Protein AF-A0A1H8WFC0-F1 (afdb_monomer_lite)

Sequence (178 aa):
MGRRKAEHTIAARRRRTPYVAKLPREDPFKPEDAREVEAACRRVAAASEFMVLAGWREDSGYRVYHFTTWAKARAMQHWIDRSGIAHRPMPKLGLTAEEVAESKREALAWSLRTGAARPILDAYRQARHAGDAELTAFNAACEVAKAMGRPTGEVQVTVRTLLEWARAKRPSSPATGP

Radius of gyration: 26.77 Å; chains: 1; bounding box: 70×43×67 Å

Foldseek 3Di:
DDPDDPPCDPVVVCVQFVAKAKQQAPFDDDPVLVVVLVVLLCVLQPPHDKDWDQDDDVRHRIIIITHNDNSSNVSSNVCNVPVCSSVDDHPPDDDDPVRLVVLLVVLVVVCVVLVLLVVLVVQLVVCVVVVHDNVVSLVSSLVSCVVSPDPPVSSSSNSVSSVVVVVVPDPPDPPPDD

pLDDT: mean 88.41, std 14.57, range [35.91, 98.19]

Structure (mmCIF, N/CA/C/O backbone):
data_AF-A0A1H8WFC0-F1
#
_entry.id   AF-A0A1H8WFC0-F1
#
loop_
_atom_site.group_PDB
_atom_site.id
_atom_site.type_symbol
_atom_site.label_atom_id
_atom_site.label_alt_id
_atom_site.label_comp_id
_atom_site.label_asym_id
_atom_site.label_entity_id
_atom_site.label_seq_id
_atom_site.pdbx_PDB_ins_code
_atom_site.Cartn_x
_atom_site.Cartn_y
_atom_site.Cartn_z
_atom_site.occupancy
_atom_site.B_iso_or_equiv
_atom_site.auth_seq_id
_atom_site.auth_comp_id
_atom_site.auth_asym_id
_atom_site.auth_atom_id
_atom_site.pdbx_PDB_model_num
ATOM 1 N N . MET A 1 1 ? 43.153 -5.676 5.415 1.00 35.91 1 MET A N 1
ATOM 2 C CA . MET A 1 1 ? 42.746 -5.232 4.061 1.00 35.91 1 MET A CA 1
ATOM 3 C C . MET A 1 1 ? 41.462 -5.949 3.658 1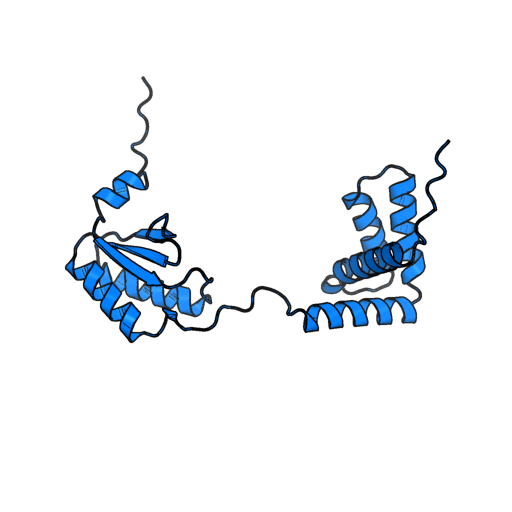.00 35.91 1 MET A C 1
ATOM 5 O O . MET A 1 1 ? 41.509 -7.095 3.232 1.00 35.91 1 MET A O 1
ATOM 9 N N . GLY A 1 2 ? 40.306 -5.318 3.874 1.00 40.38 2 GLY A N 1
ATOM 10 C CA . GLY A 1 2 ? 39.007 -5.917 3.560 1.00 40.38 2 GLY A CA 1
ATOM 11 C C . GLY A 1 2 ? 38.694 -5.810 2.070 1.00 40.38 2 GLY A C 1
ATOM 12 O O . GLY A 1 2 ? 38.418 -4.717 1.575 1.00 40.38 2 GLY A O 1
ATOM 13 N N . ARG A 1 3 ? 38.719 -6.941 1.358 1.00 47.28 3 ARG A N 1
ATOM 14 C CA . ARG A 1 3 ? 38.119 -7.087 0.024 1.00 47.28 3 ARG A CA 1
ATOM 15 C C . ARG A 1 3 ? 36.618 -6.804 0.159 1.00 47.28 3 ARG A C 1
ATOM 17 O O . ARG A 1 3 ? 35.848 -7.681 0.538 1.00 47.28 3 ARG A O 1
ATOM 24 N N . ARG A 1 4 ? 36.191 -5.569 -0.114 1.00 51.28 4 ARG A N 1
ATOM 25 C CA . ARG A 1 4 ? 34.767 -5.272 -0.302 1.00 51.28 4 ARG A CA 1
ATOM 26 C C . ARG A 1 4 ? 34.326 -5.987 -1.577 1.00 51.28 4 ARG A C 1
ATOM 28 O O . ARG A 1 4 ? 34.872 -5.717 -2.645 1.00 51.28 4 ARG A O 1
ATOM 35 N N . LYS A 1 5 ? 33.375 -6.922 -1.449 1.00 45.91 5 LYS A N 1
ATOM 36 C CA . LYS A 1 5 ? 32.564 -7.426 -2.567 1.00 45.91 5 LYS A CA 1
ATOM 37 C C . LYS A 1 5 ? 32.191 -6.215 -3.420 1.00 45.91 5 LYS A C 1
ATOM 39 O O . LYS A 1 5 ? 31.654 -5.250 -2.885 1.00 45.91 5 LYS A O 1
ATOM 44 N N . ALA A 1 6 ? 32.504 -6.245 -4.711 1.00 44.78 6 ALA A N 1
ATOM 45 C CA . ALA A 1 6 ? 31.979 -5.282 -5.664 1.00 44.78 6 ALA A CA 1
ATOM 46 C C . ALA A 1 6 ? 30.457 -5.477 -5.724 1.00 44.78 6 ALA A C 1
ATOM 48 O O . ALA A 1 6 ? 29.937 -6.231 -6.540 1.00 44.78 6 ALA A O 1
ATOM 49 N N . GLU A 1 7 ? 29.740 -4.874 -4.779 1.00 48.25 7 GLU A N 1
ATOM 50 C CA . GLU A 1 7 ? 28.293 -4.802 -4.810 1.00 48.25 7 GLU A CA 1
ATOM 51 C C . GLU A 1 7 ? 27.905 -4.114 -6.114 1.00 48.25 7 GLU A C 1
ATOM 53 O O . GLU A 1 7 ? 28.437 -3.059 -6.470 1.00 48.25 7 GLU A O 1
ATOM 58 N N . HIS A 1 8 ? 26.997 -4.746 -6.852 1.00 59.59 8 HIS A N 1
ATOM 59 C CA . HIS A 1 8 ? 26.356 -4.200 -8.039 1.00 59.59 8 HIS A CA 1
ATOM 60 C C . HIS A 1 8 ? 25.559 -2.940 -7.663 1.00 59.59 8 HIS A C 1
ATOM 62 O O . HIS A 1 8 ? 24.333 -2.965 -7.578 1.00 59.59 8 HIS A O 1
ATOM 68 N N . THR A 1 9 ? 26.249 -1.825 -7.419 1.00 83.62 9 THR A N 1
ATOM 69 C CA . THR A 1 9 ? 25.612 -0.562 -7.050 1.00 83.62 9 THR A CA 1
ATOM 70 C C . THR A 1 9 ? 24.691 -0.100 -8.175 1.00 83.62 9 THR A C 1
ATOM 72 O O . THR A 1 9 ? 24.954 -0.333 -9.361 1.00 83.62 9 THR A O 1
ATOM 75 N N . ILE A 1 10 ? 23.614 0.603 -7.818 1.00 84.19 10 ILE A N 1
ATOM 76 C CA . ILE A 1 10 ? 22.679 1.191 -8.791 1.00 84.19 10 ILE A CA 1
ATOM 77 C C . ILE A 1 10 ? 23.439 2.057 -9.808 1.00 84.19 10 ILE A C 1
ATOM 79 O O . ILE A 1 10 ? 23.154 2.000 -11.000 1.00 84.19 10 ILE A O 1
ATOM 83 N N . ALA A 1 11 ? 24.474 2.782 -9.372 1.00 85.94 11 ALA A N 1
ATOM 84 C CA . ALA A 1 11 ? 25.336 3.570 -10.251 1.00 85.94 11 ALA A CA 1
ATOM 85 C C . ALA A 1 11 ? 26.119 2.714 -11.268 1.00 85.94 11 ALA A C 1
ATOM 87 O O . ALA A 1 11 ? 26.241 3.093 -12.432 1.00 85.94 11 ALA A O 1
ATOM 88 N N . ALA A 1 12 ? 26.643 1.552 -10.863 1.00 88.19 12 ALA A N 1
ATOM 89 C CA . ALA A 1 12 ? 27.302 0.624 -11.784 1.00 88.19 12 ALA A CA 1
ATOM 90 C C . ALA A 1 12 ? 26.311 0.025 -12.794 1.00 88.19 12 ALA A C 1
ATOM 92 O O . ALA A 1 12 ? 26.637 -0.084 -13.973 1.00 88.19 12 ALA A O 1
ATOM 93 N N . ARG A 1 13 ? 25.088 -0.300 -12.356 1.00 89.31 13 ARG A N 1
ATOM 94 C CA . ARG A 1 13 ? 24.016 -0.769 -13.250 1.00 89.31 13 ARG A CA 1
ATOM 95 C C . ARG A 1 13 ? 23.603 0.308 -14.250 1.00 89.31 13 ARG A C 1
ATOM 97 O O . ARG A 1 13 ? 23.610 0.034 -15.441 1.00 89.31 13 ARG A O 1
ATOM 104 N N . ARG A 1 14 ? 23.367 1.549 -13.804 1.00 89.38 14 ARG A N 1
ATOM 105 C CA . ARG A 1 14 ? 23.046 2.690 -14.687 1.00 89.38 14 ARG A CA 1
ATOM 106 C C . ARG A 1 14 ? 24.083 2.892 -15.792 1.00 89.38 14 ARG A C 1
ATOM 108 O O . ARG A 1 14 ? 23.704 3.185 -16.917 1.00 89.38 14 ARG A O 1
ATOM 115 N N . ARG A 1 15 ? 25.372 2.694 -15.493 1.00 91.38 15 ARG A N 1
ATOM 116 C CA . ARG A 1 15 ? 26.446 2.777 -16.498 1.00 91.38 15 ARG A CA 1
ATOM 117 C C . ARG A 1 15 ? 26.371 1.679 -17.563 1.00 91.38 15 ARG A C 1
ATOM 119 O O . ARG A 1 15 ? 26.724 1.943 -18.704 1.00 91.38 15 ARG A O 1
ATOM 126 N N . ARG A 1 16 ? 25.907 0.475 -17.215 1.00 92.50 16 ARG A N 1
ATOM 127 C CA . ARG A 1 16 ? 25.719 -0.633 -18.171 1.00 92.50 16 ARG A CA 1
ATOM 128 C C . ARG A 1 16 ? 24.373 -0.590 -18.897 1.00 92.50 16 ARG A C 1
ATOM 130 O O . ARG A 1 16 ? 24.247 -1.137 -19.987 1.00 92.50 16 ARG A O 1
ATOM 137 N N . THR A 1 17 ? 23.386 0.096 -18.323 1.00 95.12 17 THR A N 1
ATOM 138 C CA . THR A 1 17 ? 22.056 0.309 -18.908 1.00 95.12 17 THR A CA 1
ATOM 139 C C . THR A 1 17 ? 21.733 1.806 -19.035 1.00 95.12 17 THR A C 1
ATOM 141 O O . THR A 1 17 ? 20.855 2.310 -18.321 1.00 95.12 17 THR A O 1
ATOM 144 N N . PRO A 1 18 ? 22.459 2.559 -19.883 1.00 94.62 18 PRO A N 1
ATOM 145 C CA . PRO A 1 18 ? 22.337 4.016 -19.924 1.00 94.62 18 PRO A CA 1
ATOM 146 C C . PRO A 1 18 ? 21.077 4.501 -20.654 1.00 94.62 18 PRO A C 1
ATOM 148 O O . PRO A 1 18 ? 20.668 5.642 -20.462 1.00 94.62 18 PRO A O 1
ATOM 151 N N . TYR A 1 19 ? 20.446 3.661 -21.477 1.00 96.81 19 TYR A N 1
ATOM 152 C CA . TYR A 1 19 ? 19.311 4.067 -22.305 1.00 96.81 19 TYR A CA 1
ATOM 153 C C . TYR A 1 19 ? 17.995 3.861 -21.572 1.00 96.81 19 TYR A C 1
ATOM 155 O O . TYR A 1 19 ? 17.799 2.822 -20.947 1.00 96.81 19 TYR A O 1
ATOM 163 N N . VAL A 1 20 ? 17.085 4.829 -21.672 1.00 96.12 20 VAL A N 1
ATOM 164 C CA . VAL A 1 20 ? 15.863 4.856 -20.863 1.00 96.12 20 VAL A CA 1
ATOM 165 C C . VAL A 1 20 ? 14.597 4.913 -21.706 1.00 96.12 20 VAL A C 1
ATOM 167 O O . VAL A 1 20 ? 14.551 5.601 -22.723 1.00 96.12 20 VAL A O 1
ATOM 170 N N . ALA A 1 21 ? 13.566 4.212 -21.246 1.00 97.00 21 ALA A N 1
ATOM 171 C CA . ALA A 1 21 ? 12.175 4.442 -21.614 1.00 97.00 21 ALA A CA 1
ATOM 172 C C . ALA A 1 21 ? 11.435 5.000 -20.395 1.00 97.00 21 ALA A C 1
ATOM 174 O O . ALA A 1 21 ? 11.675 4.553 -19.267 1.00 97.00 21 ALA A O 1
ATOM 175 N N . LYS A 1 22 ? 10.555 5.975 -20.613 1.00 96.31 22 LYS A N 1
ATOM 176 C CA . LYS A 1 22 ? 9.865 6.699 -19.545 1.00 96.31 22 LYS A CA 1
ATOM 177 C C . LYS A 1 22 ? 8.366 6.450 -19.631 1.00 96.31 22 LYS A C 1
ATOM 179 O O . LYS A 1 22 ? 7.759 6.568 -20.693 1.00 96.31 22 LYS A O 1
ATOM 184 N N . LEU A 1 23 ? 7.779 6.122 -18.489 1.00 95.38 23 LEU A N 1
ATOM 185 C CA . LEU A 1 23 ? 6.347 5.910 -18.331 1.00 95.38 23 LEU A CA 1
ATOM 186 C C . LEU A 1 23 ? 5.789 6.998 -17.408 1.00 95.38 23 LEU A C 1
ATOM 188 O O . LEU A 1 23 ? 6.144 6.959 -16.228 1.00 95.38 23 LEU A O 1
ATOM 192 N N . PRO A 1 24 ? 4.983 7.957 -17.912 1.00 92.50 24 PRO A N 1
ATOM 193 C CA . PRO A 1 24 ? 4.408 9.038 -17.106 1.00 92.50 24 PRO A CA 1
ATOM 194 C C . PRO A 1 24 ? 3.348 8.473 -16.159 1.00 92.50 24 PRO A C 1
ATOM 196 O O . PRO A 1 24 ? 2.170 8.387 -16.502 1.00 92.50 24 PRO A O 1
ATOM 199 N N . ARG A 1 25 ? 3.798 7.991 -15.001 1.00 86.56 25 ARG A N 1
ATOM 200 C CA . ARG A 1 25 ? 2.970 7.384 -13.964 1.00 86.56 25 ARG A CA 1
ATOM 201 C C . ARG A 1 25 ? 3.762 7.232 -12.668 1.00 86.56 25 ARG A C 1
ATOM 203 O O . ARG A 1 25 ? 4.723 6.460 -12.616 1.00 86.56 25 ARG A O 1
ATOM 210 N N . GLU A 1 26 ? 3.293 7.885 -11.611 1.00 77.69 26 GLU A N 1
ATOM 211 C CA . GLU A 1 26 ? 3.742 7.621 -10.234 1.00 77.69 26 GLU A CA 1
ATOM 212 C C . GLU A 1 26 ? 2.861 6.581 -9.542 1.00 77.69 26 GLU A C 1
ATOM 214 O O . GLU A 1 26 ? 3.351 5.788 -8.734 1.00 77.69 26 GLU A O 1
ATOM 219 N N . ASP A 1 27 ? 1.580 6.540 -9.919 1.00 80.94 27 ASP A N 1
ATOM 220 C CA . ASP A 1 27 ? 0.583 5.678 -9.303 1.00 80.94 27 ASP A CA 1
ATOM 221 C C . ASP A 1 27 ? 0.974 4.195 -9.356 1.00 80.94 27 ASP A C 1
ATOM 223 O O . ASP A 1 27 ? 1.483 3.703 -10.379 1.00 80.94 27 ASP A O 1
ATOM 227 N N . PRO A 1 28 ? 0.675 3.430 -8.291 1.00 83.00 28 PRO A N 1
ATOM 228 C CA . PRO A 1 28 ? 0.864 1.992 -8.297 1.00 83.00 28 PRO A CA 1
ATOM 229 C C . PRO A 1 28 ? 0.150 1.315 -9.472 1.00 83.00 28 PRO A C 1
ATOM 231 O O . PRO A 1 28 ? -0.900 1.749 -9.958 1.00 83.00 28 PRO A O 1
ATOM 234 N N . PHE A 1 29 ? 0.729 0.206 -9.920 1.00 86.88 29 PHE A N 1
ATOM 235 C CA . PHE A 1 29 ? 0.060 -0.700 -10.843 1.00 86.88 29 PHE A CA 1
ATOM 236 C C . PHE A 1 29 ? -0.842 -1.658 -10.083 1.00 86.88 29 PHE A C 1
ATOM 238 O O . PHE A 1 29 ? -0.518 -2.076 -8.968 1.00 86.88 29 PHE A O 1
ATOM 245 N N . LYS A 1 30 ? -1.931 -2.071 -10.732 1.00 88.69 30 LYS A N 1
ATOM 246 C CA . LYS A 1 30 ? -2.583 -3.327 -10.370 1.00 88.69 30 LYS A CA 1
ATOM 247 C C . LYS A 1 30 ? -1.595 -4.485 -10.583 1.00 88.69 30 LYS A C 1
ATOM 249 O O . LYS A 1 30 ? -0.707 -4.369 -11.434 1.00 88.69 30 LYS A O 1
ATOM 254 N N . PRO A 1 31 ? -1.713 -5.601 -9.848 1.00 87.50 31 PRO A N 1
ATOM 255 C CA . PRO A 1 31 ? -0.827 -6.750 -10.034 1.00 87.50 31 PRO A CA 1
ATOM 256 C C . PRO A 1 31 ? -0.755 -7.243 -11.488 1.00 87.50 31 PRO A C 1
ATOM 258 O O . PRO A 1 31 ? 0.312 -7.635 -11.954 1.00 87.50 31 PRO A O 1
ATOM 261 N N . GLU A 1 32 ? -1.865 -7.181 -12.221 1.00 89.81 32 GLU A N 1
ATOM 262 C CA . GLU A 1 32 ? -1.963 -7.586 -13.626 1.00 89.81 32 GLU A CA 1
ATOM 263 C C . GLU A 1 32 ? -1.153 -6.652 -14.532 1.00 89.81 32 GLU A C 1
ATOM 265 O O . GLU A 1 32 ? -0.323 -7.113 -15.315 1.00 89.81 32 GLU A O 1
ATOM 270 N N . ASP A 1 33 ? -1.324 -5.341 -14.355 1.00 92.38 33 ASP A N 1
ATOM 271 C CA . ASP A 1 33 ? -0.582 -4.312 -15.087 1.00 92.38 33 ASP A CA 1
ATOM 272 C C . ASP A 1 33 ? 0.926 -4.421 -14.814 1.00 92.38 33 ASP A C 1
ATOM 274 O O . ASP A 1 33 ? 1.744 -4.326 -15.729 1.00 92.38 33 ASP A O 1
ATOM 278 N N . ALA A 1 34 ? 1.312 -4.684 -13.560 1.00 91.50 34 ALA A N 1
ATOM 279 C CA . ALA A 1 34 ? 2.710 -4.871 -13.184 1.00 91.50 34 ALA A CA 1
ATOM 280 C C . ALA A 1 34 ? 3.338 -6.082 -13.896 1.00 91.50 34 ALA A C 1
ATOM 282 O O . ALA A 1 34 ? 4.453 -5.979 -14.411 1.00 91.50 34 ALA A O 1
ATOM 283 N N . ARG A 1 35 ? 2.612 -7.208 -13.969 1.00 94.12 35 ARG A N 1
ATOM 284 C CA . ARG A 1 35 ? 3.054 -8.416 -14.687 1.00 94.12 35 ARG A CA 1
ATOM 285 C C . ARG A 1 35 ? 3.166 -8.173 -16.187 1.00 94.12 35 ARG A C 1
ATOM 287 O O 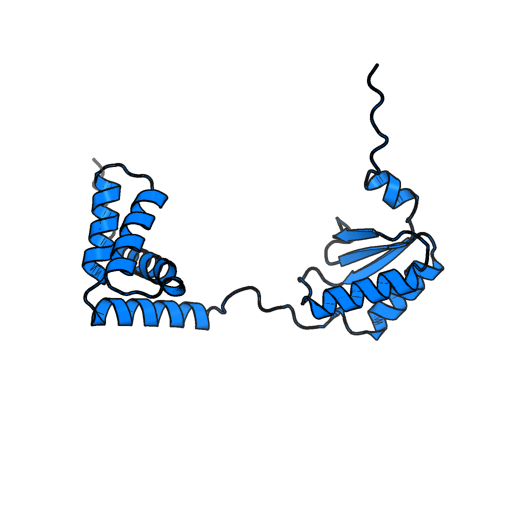. ARG A 1 35 ? 4.112 -8.655 -16.805 1.00 94.12 35 ARG A O 1
ATOM 294 N N . GLU A 1 36 ? 2.231 -7.428 -16.771 1.00 96.00 36 GLU A N 1
ATOM 295 C CA . GLU A 1 36 ? 2.259 -7.087 -18.194 1.00 96.00 36 GLU A CA 1
ATOM 296 C C . GLU A 1 36 ? 3.486 -6.236 -18.540 1.00 96.00 36 GLU A C 1
ATOM 298 O O . GLU A 1 36 ? 4.231 -6.566 -19.466 1.00 96.00 36 GLU A O 1
ATOM 303 N N . VAL A 1 37 ? 3.745 -5.188 -17.752 1.00 95.44 37 VAL A N 1
ATOM 304 C CA . VAL A 1 37 ? 4.926 -4.331 -17.914 1.00 95.44 37 VAL A CA 1
ATOM 305 C C . VAL A 1 37 ? 6.209 -5.138 -17.749 1.00 95.44 37 VAL A C 1
ATOM 307 O O . VAL A 1 37 ? 7.120 -5.021 -18.568 1.00 95.44 37 VAL A O 1
ATOM 310 N N . GLU A 1 38 ? 6.293 -5.986 -16.724 1.00 95.38 38 GLU A N 1
ATOM 311 C CA . GLU A 1 38 ? 7.468 -6.827 -16.503 1.00 95.38 38 GLU A CA 1
ATOM 312 C C . GLU A 1 38 ? 7.696 -7.805 -17.666 1.00 95.38 38 GLU A C 1
ATOM 314 O O . GLU A 1 38 ? 8.827 -7.956 -18.139 1.00 95.38 38 GLU A O 1
ATOM 319 N N . ALA A 1 39 ? 6.634 -8.435 -18.174 1.00 97.06 39 ALA A N 1
ATOM 320 C CA . ALA A 1 39 ? 6.708 -9.318 -19.331 1.00 97.06 39 ALA A CA 1
ATOM 321 C C . ALA A 1 39 ? 7.178 -8.569 -20.589 1.00 97.06 39 ALA A C 1
ATOM 323 O O . ALA A 1 39 ? 8.009 -9.091 -21.339 1.00 97.06 39 ALA A O 1
ATOM 324 N N . ALA A 1 40 ? 6.705 -7.337 -20.802 1.00 97.69 40 ALA A N 1
ATOM 325 C CA . ALA A 1 40 ? 7.167 -6.479 -21.888 1.00 97.69 40 ALA A CA 1
ATOM 326 C C . ALA A 1 40 ? 8.655 -6.125 -21.735 1.00 97.69 40 ALA A C 1
ATOM 328 O O . ALA A 1 40 ? 9.423 -6.300 -22.683 1.00 97.69 40 ALA A O 1
ATOM 329 N N . CYS A 1 41 ? 9.095 -5.728 -20.536 1.00 96.69 41 CYS A N 1
ATOM 330 C CA . CYS A 1 41 ? 10.505 -5.455 -20.258 1.00 96.69 41 CYS A CA 1
ATOM 331 C C . CYS A 1 41 ? 11.390 -6.673 -20.534 1.00 96.69 41 CYS A C 1
ATOM 333 O O . CYS A 1 41 ? 12.406 -6.536 -21.211 1.00 96.69 41 CYS A O 1
ATOM 335 N N . ARG A 1 42 ? 10.997 -7.866 -20.069 1.00 96.75 42 ARG A N 1
ATOM 336 C CA . ARG A 1 42 ? 11.741 -9.113 -20.318 1.00 96.75 42 ARG A CA 1
ATOM 337 C C . ARG A 1 42 ? 11.813 -9.440 -21.807 1.00 96.75 42 ARG A C 1
ATOM 339 O O . ARG A 1 42 ? 12.883 -9.781 -22.302 1.00 96.75 42 ARG A O 1
ATOM 346 N N . ARG A 1 43 ? 10.707 -9.280 -22.539 1.00 97.19 43 ARG A N 1
ATOM 347 C CA . ARG A 1 43 ? 10.665 -9.500 -23.993 1.00 97.19 43 ARG A CA 1
ATOM 348 C C . AR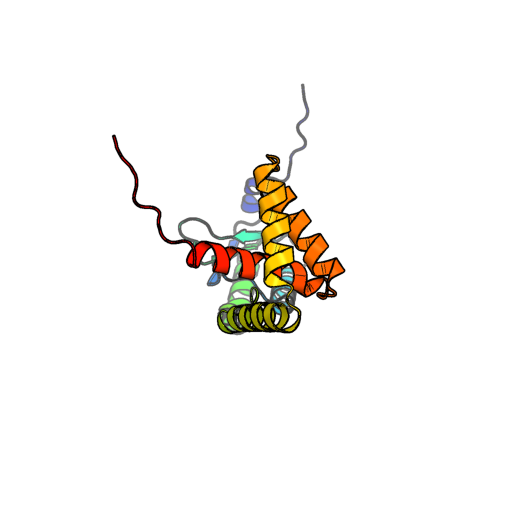G A 1 43 ? 11.613 -8.559 -24.736 1.00 97.19 43 ARG A C 1
ATOM 350 O O . ARG A 1 43 ? 12.355 -9.005 -25.602 1.00 97.19 43 ARG A O 1
ATOM 357 N N . VAL A 1 44 ? 11.610 -7.275 -24.381 1.00 97.12 44 VAL A N 1
ATOM 358 C CA . VAL A 1 44 ? 12.477 -6.256 -24.994 1.00 97.12 44 VAL A CA 1
ATOM 359 C C . VAL A 1 44 ? 13.946 -6.457 -24.608 1.00 97.12 44 VAL A C 1
ATOM 361 O O . VAL A 1 44 ? 14.845 -6.314 -25.438 1.00 97.12 44 VAL A O 1
ATOM 364 N N . ALA A 1 45 ? 14.213 -6.802 -23.349 1.00 95.62 45 ALA A N 1
ATOM 365 C CA . ALA A 1 45 ? 15.562 -7.045 -22.860 1.00 95.62 45 ALA A CA 1
ATOM 366 C C . ALA A 1 45 ? 16.170 -8.329 -23.449 1.00 95.62 45 ALA A C 1
ATOM 368 O O . ALA A 1 45 ? 17.382 -8.363 -23.695 1.00 95.62 45 ALA A O 1
ATOM 369 N N . ALA A 1 46 ? 15.346 -9.340 -23.745 1.00 94.44 46 ALA A N 1
ATOM 370 C CA . ALA A 1 46 ? 15.768 -10.680 -24.144 1.00 94.44 46 ALA A CA 1
ATOM 371 C C . ALA A 1 46 ? 16.789 -11.245 -23.135 1.00 94.44 46 ALA A C 1
ATOM 373 O O . ALA A 1 46 ? 16.508 -11.288 -21.942 1.00 94.44 46 ALA A O 1
ATOM 374 N N . ALA A 1 47 ? 17.985 -11.632 -23.585 1.00 91.19 47 ALA A N 1
ATOM 375 C CA . ALA A 1 47 ? 19.059 -12.115 -22.712 1.00 91.19 47 ALA A CA 1
ATOM 376 C C . ALA A 1 47 ? 19.874 -10.996 -22.020 1.00 91.19 47 ALA A C 1
ATOM 378 O O . ALA A 1 47 ? 20.796 -11.288 -21.264 1.00 91.19 47 ALA A O 1
ATOM 379 N N . SER A 1 48 ? 19.597 -9.713 -22.292 1.00 91.69 48 SER A N 1
ATOM 380 C CA . SER A 1 48 ? 20.315 -8.597 -21.656 1.00 91.69 48 SER A CA 1
ATOM 381 C C . SER A 1 48 ? 19.690 -8.186 -20.325 1.00 91.69 48 SER A C 1
ATOM 383 O O . SER A 1 48 ? 18.501 -8.381 -20.095 1.00 91.69 48 SER A O 1
ATOM 385 N N . GLU A 1 49 ? 20.480 -7.532 -19.470 1.00 92.25 49 GLU A N 1
ATOM 386 C CA . GLU A 1 49 ? 19.949 -6.906 -18.260 1.00 92.25 49 GLU A CA 1
ATOM 387 C C . GLU A 1 49 ? 19.034 -5.709 -18.584 1.00 92.25 49 GLU A C 1
ATOM 389 O O . GLU A 1 49 ? 19.236 -4.976 -19.557 1.00 92.25 49 GLU A O 1
ATOM 394 N N . PHE A 1 50 ? 18.040 -5.492 -17.725 1.00 94.69 50 PHE A N 1
ATOM 395 C CA . PHE A 1 50 ? 17.299 -4.239 -17.619 1.00 94.69 50 PHE A CA 1
ATOM 396 C C . PHE A 1 50 ? 17.167 -3.858 -16.140 1.00 94.69 50 PHE A C 1
ATOM 398 O O . PHE A 1 50 ? 17.436 -4.659 -15.235 1.00 94.69 50 PHE A O 1
ATOM 405 N N . MET A 1 51 ? 16.790 -2.615 -15.871 1.00 93.69 51 MET A N 1
ATOM 406 C CA . MET A 1 51 ? 16.570 -2.122 -14.513 1.00 93.69 51 MET A CA 1
ATOM 407 C C . MET A 1 51 ? 15.410 -1.135 -14.502 1.00 93.69 51 MET A C 1
ATOM 409 O O . MET A 1 51 ? 15.230 -0.389 -15.456 1.00 93.69 51 MET A O 1
ATOM 413 N N . VAL A 1 52 ? 14.643 -1.108 -13.416 1.00 93.38 52 VAL A N 1
ATOM 414 C CA . VAL A 1 52 ? 13.531 -0.168 -13.233 1.00 93.38 52 VAL A CA 1
ATOM 415 C C . VAL A 1 52 ? 13.821 0.699 -12.024 1.00 93.38 52 VAL A C 1
ATOM 417 O O . VAL A 1 52 ? 14.230 0.176 -10.989 1.00 93.38 52 VAL A O 1
ATOM 420 N N . LEU A 1 53 ? 13.627 2.007 -12.157 1.00 90.88 53 LEU A N 1
ATOM 421 C CA . LEU A 1 53 ? 13.776 2.973 -11.075 1.00 90.88 53 LEU A CA 1
ATOM 422 C C . LEU A 1 53 ? 12.601 3.951 -11.084 1.00 90.88 53 LEU A C 1
ATOM 424 O O . LEU A 1 53 ? 12.017 4.227 -12.132 1.00 90.88 53 LEU A O 1
ATOM 428 N N . ALA A 1 54 ? 12.279 4.496 -9.913 1.00 88.31 54 ALA A N 1
ATOM 429 C CA . ALA A 1 54 ? 11.496 5.721 -9.854 1.00 88.31 54 ALA A CA 1
ATOM 430 C C . ALA A 1 54 ? 12.337 6.865 -10.436 1.00 88.31 54 ALA A C 1
ATOM 432 O O . ALA A 1 54 ? 13.549 6.943 -10.191 1.00 88.31 54 ALA A O 1
ATOM 433 N N . GLY A 1 55 ? 11.707 7.712 -11.241 1.00 85.75 55 GLY A N 1
ATOM 434 C CA . GLY A 1 55 ? 12.329 8.919 -11.745 1.00 85.75 55 GLY A CA 1
ATOM 435 C C . GLY A 1 55 ? 12.649 9.889 -10.609 1.00 85.75 55 GLY A C 1
ATOM 436 O O . GLY A 1 55 ? 12.030 9.874 -9.546 1.00 85.75 55 GLY A O 1
ATOM 437 N N . TRP A 1 56 ? 13.686 10.696 -10.807 1.00 81.50 56 TRP A N 1
ATOM 438 C CA . TRP A 1 56 ? 14.177 11.654 -9.820 1.00 81.50 56 TRP A CA 1
ATOM 439 C C . TRP A 1 56 ? 14.505 12.974 -10.517 1.00 81.50 56 TRP A C 1
ATOM 441 O O . TRP A 1 56 ? 15.019 1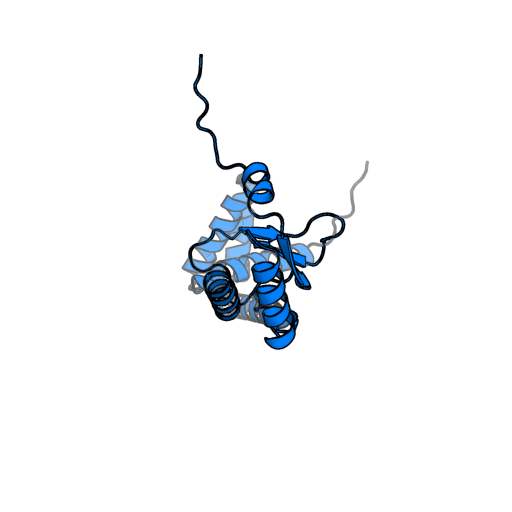2.955 -11.636 1.00 81.50 56 TRP A O 1
ATOM 451 N N . ARG A 1 57 ? 14.256 14.109 -9.846 1.00 86.00 57 ARG A N 1
ATOM 452 C CA . ARG A 1 57 ? 14.403 15.470 -10.404 1.00 86.00 57 ARG A CA 1
ATOM 453 C C . ARG A 1 57 ? 13.605 15.645 -11.698 1.00 86.00 57 ARG A C 1
ATOM 455 O O . ARG A 1 57 ? 12.389 15.609 -11.644 1.00 86.00 57 ARG A O 1
ATOM 462 N N . GLU A 1 58 ? 14.278 15.803 -12.835 1.00 83.00 58 GLU A N 1
ATOM 463 C CA . GLU A 1 58 ? 13.669 16.035 -14.153 1.00 83.00 58 GLU A CA 1
ATOM 464 C C . GLU A 1 58 ? 12.763 14.878 -14.604 1.00 83.00 58 GLU A C 1
ATOM 466 O O . GLU A 1 58 ? 11.886 15.073 -15.439 1.00 83.00 58 GLU A O 1
ATOM 471 N N . ASP A 1 59 ? 12.945 13.691 -14.015 1.00 84.56 59 ASP A N 1
ATOM 472 C CA . ASP A 1 59 ? 12.107 12.513 -14.246 1.00 84.56 59 ASP A CA 1
ATOM 473 C C . ASP A 1 59 ? 11.060 12.286 -13.140 1.00 84.56 59 ASP A C 1
ATOM 475 O O . ASP A 1 59 ? 10.452 11.215 -13.094 1.00 84.56 59 ASP A O 1
ATOM 479 N N . SER A 1 60 ? 10.828 13.237 -12.225 1.00 85.62 60 SER A N 1
ATOM 480 C CA . SER A 1 60 ? 9.701 13.120 -11.286 1.00 85.62 60 SER A CA 1
ATOM 481 C C . SER A 1 60 ? 8.397 12.979 -12.069 1.00 85.62 60 SER A C 1
ATOM 483 O O . SER A 1 60 ? 8.235 13.620 -13.108 1.00 85.62 60 SER A O 1
ATOM 485 N N . GLY A 1 61 ? 7.472 12.143 -11.616 1.00 87.38 61 GLY A N 1
ATOM 486 C CA . GLY A 1 61 ? 6.296 11.788 -12.407 1.00 87.38 61 GLY A CA 1
ATOM 487 C C . GLY A 1 61 ? 6.445 10.489 -13.201 1.00 87.38 61 GLY A C 1
ATOM 488 O O . GLY A 1 61 ? 5.447 9.964 -13.695 1.00 87.38 61 GLY A O 1
ATOM 489 N N . TYR A 1 62 ? 7.664 9.954 -13.350 1.00 91.94 62 TYR A N 1
ATOM 490 C CA . TYR A 1 62 ? 7.932 8.830 -14.247 1.00 91.94 62 TYR A CA 1
ATOM 491 C C . TYR A 1 62 ? 8.431 7.575 -13.532 1.00 91.94 62 TYR A C 1
ATOM 493 O O . TYR A 1 62 ? 9.270 7.615 -12.630 1.00 91.94 62 TYR A O 1
ATOM 501 N N . ARG A 1 63 ? 8.020 6.414 -14.047 1.00 92.88 63 ARG A N 1
ATOM 502 C CA . ARG A 1 63 ? 8.790 5.170 -13.915 1.00 92.88 63 ARG A CA 1
ATOM 503 C C . ARG A 1 63 ? 9.783 5.070 -15.068 1.00 92.88 63 ARG A C 1
ATOM 505 O O . ARG A 1 63 ? 9.399 5.187 -16.232 1.00 92.88 63 ARG A O 1
ATOM 512 N N . VAL A 1 64 ? 11.051 4.829 -14.742 1.00 94.81 64 VAL A N 1
ATOM 513 C CA . VAL A 1 64 ? 12.164 4.825 -15.698 1.00 94.81 64 VAL A CA 1
ATOM 514 C C . VAL A 1 64 ? 12.694 3.406 -15.881 1.00 94.81 64 VAL A C 1
ATOM 516 O O . VAL A 1 64 ? 13.156 2.769 -14.931 1.00 94.81 64 VAL A O 1
ATOM 519 N N . TYR A 1 65 ? 12.649 2.920 -17.120 1.00 95.69 65 TYR A N 1
ATOM 520 C CA . TYR A 1 65 ? 13.117 1.594 -17.517 1.00 95.69 65 TYR A CA 1
ATOM 521 C C . TYR A 1 65 ? 14.437 1.718 -18.271 1.00 95.69 65 TYR A C 1
ATOM 523 O O . TYR A 1 65 ? 14.487 2.266 -19.369 1.00 95.69 65 TYR A O 1
ATOM 531 N N . HIS A 1 66 ? 15.504 1.202 -17.679 1.00 96.38 66 HIS A N 1
ATOM 532 C CA . HIS A 1 66 ? 16.860 1.234 -18.200 1.00 96.38 66 HIS A CA 1
ATOM 533 C C . HIS A 1 66 ? 17.195 -0.031 -18.999 1.00 96.38 66 HIS A C 1
ATOM 535 O O . HIS A 1 66 ? 16.996 -1.146 -18.512 1.00 96.38 66 HIS A O 1
ATOM 541 N N . PHE A 1 67 ? 17.798 0.145 -20.174 1.00 97.50 67 PHE A N 1
ATOM 542 C CA . PHE A 1 67 ? 18.219 -0.918 -21.084 1.00 97.50 67 PHE A CA 1
ATOM 543 C C . PHE A 1 67 ? 19.670 -0.740 -21.541 1.00 97.50 67 PHE A C 1
ATOM 545 O O . PHE A 1 67 ? 20.221 0.363 -21.547 1.00 97.50 67 PHE A O 1
ATOM 552 N N . THR A 1 68 ? 20.287 -1.845 -21.963 1.00 97.00 68 THR A N 1
ATOM 553 C CA . THR A 1 68 ? 21.675 -1.883 -22.456 1.00 97.00 68 THR A CA 1
ATOM 554 C C . THR A 1 68 ? 21.876 -1.203 -23.808 1.00 97.00 68 THR A C 1
ATOM 556 O O . THR A 1 68 ? 22.994 -0.819 -24.131 1.00 97.00 68 THR A O 1
ATOM 559 N N . THR A 1 69 ? 20.819 -1.039 -24.613 1.00 97.38 69 THR A N 1
ATOM 560 C CA . THR A 1 69 ? 20.910 -0.437 -25.953 1.00 97.38 69 THR A CA 1
ATOM 561 C C . THR A 1 69 ? 19.772 0.540 -26.215 1.00 97.38 69 THR A C 1
ATOM 563 O O . THR A 1 69 ? 18.659 0.380 -25.703 1.00 97.38 69 THR A O 1
ATOM 566 N N . TRP A 1 70 ? 20.042 1.522 -27.073 1.00 97.31 70 TRP A N 1
ATOM 567 C CA . TRP A 1 70 ? 19.050 2.499 -27.513 1.00 97.31 70 TRP A CA 1
ATOM 568 C C . TRP A 1 70 ? 17.851 1.843 -28.206 1.00 97.31 70 TRP A C 1
ATOM 570 O O . TRP A 1 70 ? 16.711 2.193 -27.914 1.00 97.31 70 TRP A O 1
ATOM 580 N N . ALA A 1 71 ? 18.088 0.843 -29.062 1.00 97.88 71 ALA A N 1
ATOM 581 C CA . ALA A 1 71 ? 17.023 0.136 -29.775 1.00 97.88 71 ALA A CA 1
ATOM 582 C C . ALA A 1 71 ? 16.027 -0.531 -28.812 1.00 97.88 71 ALA A C 1
ATOM 584 O O . ALA A 1 71 ? 14.819 -0.471 -29.031 1.00 97.88 71 ALA A O 1
ATOM 585 N N . LYS A 1 72 ? 16.516 -1.105 -27.705 1.00 97.81 72 LYS A N 1
ATOM 586 C CA . LYS A 1 72 ? 15.670 -1.708 -26.664 1.00 97.81 72 LYS A CA 1
ATOM 587 C C . LYS A 1 72 ? 14.869 -0.661 -25.901 1.00 97.81 72 LYS A C 1
ATOM 589 O O . LYS A 1 72 ? 13.660 -0.810 -25.760 1.00 97.81 72 LYS A O 1
ATOM 594 N N . ALA A 1 73 ? 15.509 0.426 -25.473 1.00 97.62 73 ALA A N 1
ATOM 595 C CA . ALA A 1 73 ? 14.796 1.533 -24.837 1.00 97.62 73 ALA A CA 1
ATOM 596 C C . ALA A 1 73 ? 13.698 2.096 -25.757 1.00 97.62 73 ALA A C 1
ATOM 598 O O . ALA A 1 73 ? 12.559 2.270 -25.331 1.00 97.62 73 ALA A O 1
ATOM 599 N N . ARG A 1 74 ? 13.994 2.276 -27.049 1.00 98.19 74 ARG A N 1
ATOM 600 C CA . ARG A 1 74 ? 13.015 2.746 -28.032 1.00 98.19 74 ARG A CA 1
ATOM 601 C C . ARG A 1 74 ? 11.882 1.748 -28.272 1.00 98.19 74 ARG A C 1
ATOM 603 O O . ARG A 1 74 ? 10.729 2.157 -28.357 1.00 98.19 74 ARG A O 1
ATOM 610 N N . ALA A 1 75 ? 12.176 0.450 -28.325 1.00 98.12 75 ALA A N 1
ATOM 611 C CA . ALA A 1 75 ? 11.151 -0.588 -28.419 1.00 98.12 75 ALA A CA 1
ATOM 612 C C . ALA A 1 75 ? 10.219 -0.589 -27.195 1.00 98.12 75 ALA A C 1
ATOM 614 O O . ALA A 1 75 ? 9.005 -0.711 -27.353 1.00 98.12 75 ALA A O 1
ATOM 615 N N . MET A 1 76 ? 10.770 -0.401 -25.989 1.00 98.19 76 MET A N 1
ATOM 616 C CA . MET A 1 76 ? 9.968 -0.274 -24.771 1.00 98.19 76 MET A CA 1
ATOM 617 C C . MET A 1 76 ? 9.110 0.995 -24.791 1.00 98.19 76 MET A C 1
ATOM 619 O O . MET A 1 76 ? 7.933 0.921 -24.453 1.00 98.19 76 MET A O 1
ATOM 623 N N . GLN A 1 77 ? 9.655 2.132 -25.237 1.00 97.88 77 GLN A N 1
ATOM 624 C CA . GLN A 1 77 ? 8.881 3.368 -25.381 1.00 97.88 77 GLN A CA 1
ATOM 625 C C . GLN A 1 77 ? 7.705 3.174 -26.351 1.00 97.88 77 GLN A C 1
ATOM 627 O O . GLN A 1 77 ? 6.564 3.428 -25.990 1.00 97.88 77 GLN A O 1
ATOM 632 N N . HIS A 1 78 ? 7.944 2.577 -27.524 1.00 97.88 78 HIS A N 1
ATOM 633 C CA . HIS A 1 78 ? 6.879 2.254 -28.482 1.00 97.88 78 HIS A CA 1
ATOM 634 C C . HIS A 1 78 ? 5.828 1.271 -27.948 1.00 97.88 78 HIS A C 1
ATOM 636 O O . HIS A 1 78 ? 4.699 1.243 -28.441 1.00 97.88 78 HIS A O 1
ATOM 642 N N . TRP A 1 79 ? 6.186 0.405 -27.000 1.00 98.06 79 TRP A N 1
ATOM 643 C CA . TRP A 1 79 ? 5.213 -0.450 -26.327 1.00 98.06 79 TRP A CA 1
ATOM 644 C C . TRP A 1 79 ? 4.396 0.340 -25.295 1.00 98.06 79 TRP A C 1
ATOM 646 O O . TRP A 1 79 ? 3.172 0.210 -25.275 1.00 98.06 79 TRP A O 1
ATOM 656 N N . ILE A 1 80 ? 5.040 1.196 -24.494 1.00 96.81 80 ILE A N 1
ATOM 657 C CA . ILE A 1 80 ? 4.370 2.087 -23.533 1.00 96.81 80 ILE A CA 1
ATOM 658 C C . ILE A 1 80 ? 3.317 2.934 -24.250 1.00 96.81 80 ILE A C 1
ATOM 660 O O . ILE A 1 80 ? 2.149 2.898 -23.865 1.00 96.81 80 ILE A O 1
ATOM 664 N N . ASP A 1 81 ? 3.712 3.600 -25.335 1.00 95.94 81 ASP A N 1
ATOM 665 C CA . ASP A 1 81 ? 2.851 4.528 -26.070 1.00 95.94 81 ASP A CA 1
ATOM 666 C C . ASP A 1 81 ? 1.622 3.823 -26.681 1.00 95.94 81 ASP A C 1
ATOM 668 O O . ASP A 1 81 ? 0.556 4.418 -26.802 1.00 95.94 81 ASP A O 1
ATOM 672 N N . ARG A 1 82 ? 1.742 2.534 -27.042 1.00 96.81 82 ARG A N 1
ATOM 673 C CA . ARG A 1 82 ? 0.661 1.754 -27.680 1.00 96.81 82 ARG A CA 1
ATOM 674 C C . ARG A 1 82 ? -0.204 0.945 -26.715 1.00 96.81 82 ARG A C 1
ATOM 676 O O . ARG A 1 82 ? -1.340 0.629 -27.043 1.00 96.81 82 ARG A O 1
ATOM 683 N N . SER A 1 83 ? 0.327 0.560 -25.558 1.00 95.00 83 SER A N 1
ATOM 684 C CA . SER A 1 83 ? -0.358 -0.335 -24.606 1.00 95.00 83 SER A CA 1
ATOM 685 C C . SER A 1 83 ? -1.458 0.351 -23.787 1.00 95.00 83 SER A C 1
ATOM 687 O O . SER A 1 83 ? -2.249 -0.326 -23.125 1.00 95.00 83 SER A O 1
ATOM 689 N N . GLY A 1 84 ? -1.470 1.689 -23.760 1.00 93.06 84 GLY A N 1
ATOM 690 C CA . GLY A 1 84 ? -2.349 2.478 -22.894 1.00 93.06 84 GLY A CA 1
ATOM 691 C C . GLY A 1 84 ? -2.036 2.335 -21.399 1.00 93.06 84 GLY A C 1
ATOM 692 O O . GLY A 1 84 ? -2.787 2.843 -20.568 1.00 93.06 84 GLY A O 1
ATOM 693 N N . ILE A 1 85 ? -0.935 1.663 -21.033 1.00 93.38 85 ILE A N 1
ATOM 694 C CA . ILE A 1 85 ? -0.579 1.334 -19.644 1.00 93.38 85 ILE A CA 1
ATOM 695 C C . ILE A 1 85 ? -0.418 2.577 -18.757 1.00 93.38 85 ILE A C 1
ATOM 697 O O . ILE A 1 85 ? -0.687 2.526 -17.559 1.00 93.38 85 ILE A O 1
ATOM 701 N N . ALA A 1 86 ? -0.037 3.713 -19.349 1.00 92.25 86 ALA A N 1
ATOM 702 C CA . ALA A 1 86 ? 0.063 4.993 -18.654 1.00 92.25 86 ALA A CA 1
ATOM 703 C C . ALA A 1 86 ? -1.288 5.441 -18.072 1.00 92.25 86 ALA A C 1
ATOM 705 O O . ALA A 1 86 ? -1.340 5.896 -16.934 1.00 92.25 86 ALA A O 1
ATOM 706 N N . HIS A 1 87 ? -2.384 5.224 -18.804 1.00 91.00 87 HIS A N 1
ATOM 707 C CA . HIS A 1 87 ? -3.710 5.762 -18.485 1.00 91.00 87 HIS A CA 1
ATOM 708 C C . HIS A 1 87 ? -4.630 4.776 -17.755 1.00 91.00 87 HIS A C 1
ATOM 710 O O . HIS A 1 87 ? -5.780 5.104 -17.467 1.00 91.00 87 HIS A O 1
ATOM 716 N N . ARG A 1 88 ? -4.167 3.554 -17.458 1.00 90.56 88 ARG A N 1
ATOM 717 C CA . ARG A 1 88 ? -5.003 2.563 -16.764 1.00 90.56 88 ARG A CA 1
ATOM 718 C C . ARG A 1 88 ? -5.347 3.023 -15.344 1.00 90.56 88 ARG A C 1
ATOM 720 O O . ARG A 1 88 ? -4.489 3.604 -14.678 1.00 90.56 88 ARG A O 1
ATOM 727 N N . PRO A 1 89 ? -6.553 2.733 -14.836 1.00 85.75 89 PRO A N 1
ATOM 728 C CA . PRO A 1 89 ? -6.956 3.187 -13.512 1.00 85.75 89 PRO A CA 1
ATOM 729 C C . PRO A 1 89 ? -6.031 2.629 -12.427 1.00 85.75 89 PRO A C 1
ATOM 731 O O . PRO A 1 89 ? -5.620 1.466 -12.476 1.00 85.75 89 PRO A O 1
ATOM 734 N N . MET A 1 90 ? -5.720 3.458 -11.432 1.00 83.00 90 MET A N 1
ATOM 735 C CA . MET A 1 90 ? -4.989 3.039 -10.237 1.00 83.00 90 MET A CA 1
ATOM 736 C C . MET A 1 90 ? -5.732 1.879 -9.534 1.00 83.00 90 MET A C 1
ATOM 738 O O . MET A 1 90 ? -6.968 1.835 -9.560 1.00 83.00 90 MET A O 1
ATOM 742 N N . PRO A 1 91 ? -5.028 0.904 -8.922 1.00 81.25 91 PRO A N 1
ATOM 743 C CA . PRO A 1 91 ? -5.667 -0.036 -8.008 1.00 81.25 91 PRO A CA 1
ATOM 744 C C . PRO A 1 91 ? -6.377 0.720 -6.883 1.00 81.25 91 PRO A C 1
ATOM 746 O O . PRO A 1 91 ? -5.939 1.786 -6.453 1.00 81.25 91 PRO A O 1
ATOM 749 N N . LYS A 1 92 ? -7.456 0.138 -6.364 1.00 75.44 92 LYS A N 1
ATOM 750 C CA . LYS A 1 92 ? -8.123 0.665 -5.179 1.00 75.44 92 LYS A CA 1
ATOM 751 C C . LYS A 1 92 ? -7.186 0.512 -3.972 1.00 75.44 92 LYS A C 1
ATOM 753 O O . LYS A 1 92 ? -6.936 -0.604 -3.520 1.00 75.44 92 LYS A O 1
ATOM 758 N N . LEU A 1 93 ? -6.626 1.624 -3.493 1.00 70.75 93 LEU A N 1
ATOM 759 C CA . LEU A 1 93 ? -5.740 1.662 -2.328 1.00 70.75 93 LEU A CA 1
ATOM 760 C C . LEU A 1 93 ? -6.581 1.875 -1.063 1.00 70.75 93 LEU A C 1
ATOM 762 O O . LEU A 1 93 ? -6.858 3.005 -0.675 1.00 70.75 93 LEU A O 1
ATOM 766 N N . GLY A 1 94 ? -6.999 0.779 -0.428 1.00 76.75 94 GLY A N 1
ATOM 767 C CA . GLY A 1 94 ? -7.821 0.822 0.786 1.00 76.75 94 GLY A CA 1
ATOM 768 C C . GLY A 1 94 ? -9.315 1.064 0.530 1.00 76.75 94 GLY A C 1
ATOM 769 O O . GLY A 1 94 ? -9.796 0.969 -0.598 1.00 76.75 94 GLY A O 1
ATOM 770 N N . LEU A 1 95 ? -10.060 1.315 1.609 1.00 78.25 95 LEU A N 1
ATOM 771 C CA . LEU A 1 95 ? -11.494 1.619 1.558 1.00 78.25 95 LEU A CA 1
ATOM 772 C C . LEU A 1 95 ? -11.724 3.061 1.086 1.00 78.25 95 LEU A C 1
ATOM 774 O O . LEU A 1 95 ? -10.942 3.956 1.412 1.00 78.25 95 LEU A O 1
ATOM 778 N N . THR A 1 96 ? -12.805 3.302 0.344 1.00 83.19 96 THR A N 1
ATOM 779 C CA . THR A 1 96 ? -13.243 4.664 0.006 1.00 83.19 96 THR A CA 1
ATOM 780 C C . THR A 1 96 ? -13.707 5.408 1.261 1.00 83.19 96 THR A C 1
ATOM 782 O O . THR A 1 96 ? -14.020 4.800 2.285 1.00 83.19 96 THR A O 1
ATOM 785 N N . ALA A 1 97 ? -13.797 6.740 1.195 1.00 81.81 97 ALA A N 1
ATOM 786 C CA . ALA A 1 97 ? -14.342 7.534 2.299 1.00 81.81 97 ALA A CA 1
ATOM 787 C C . ALA A 1 97 ? -15.776 7.108 2.673 1.00 81.81 97 ALA A C 1
ATOM 789 O O . ALA A 1 97 ? -16.124 7.084 3.853 1.00 81.81 97 ALA A O 1
ATOM 790 N N . GLU A 1 98 ? -16.580 6.726 1.679 1.00 85.56 98 GLU A N 1
ATOM 791 C CA . GLU A 1 98 ? -17.940 6.216 1.869 1.00 85.56 98 GLU A CA 1
ATOM 792 C C . GLU A 1 98 ? -17.948 4.866 2.590 1.00 85.56 98 GLU A C 1
ATOM 794 O O . GLU A 1 98 ? -18.703 4.693 3.544 1.00 85.56 98 GLU A O 1
ATOM 799 N N . GLU A 1 99 ? -17.068 3.940 2.202 1.00 87.50 99 GLU A N 1
ATOM 800 C CA . GLU A 1 99 ? -16.924 2.636 2.858 1.00 87.50 99 GLU A CA 1
ATOM 801 C C . GLU A 1 99 ? -16.417 2.778 4.294 1.00 87.50 99 GLU A C 1
ATOM 803 O O . GLU A 1 99 ? -16.921 2.120 5.199 1.00 87.50 99 GLU A O 1
ATOM 808 N N . VAL A 1 100 ? -15.465 3.687 4.535 1.00 87.81 100 VAL A N 1
ATOM 809 C CA . VAL A 1 100 ? -15.015 4.015 5.894 1.00 87.81 100 VAL A CA 1
ATOM 810 C C . VAL A 1 100 ? -16.172 4.580 6.717 1.00 87.81 100 VAL A C 1
ATOM 812 O O . VAL A 1 100 ? -16.351 4.183 7.868 1.00 87.81 100 VAL A O 1
ATOM 815 N N . ALA A 1 101 ? -16.963 5.497 6.154 1.00 89.75 101 ALA A N 1
ATOM 816 C CA . ALA A 1 101 ? -18.116 6.067 6.839 1.00 89.75 101 ALA A CA 1
ATOM 817 C C . ALA A 1 101 ? -19.171 5.000 7.158 1.00 89.75 101 ALA A C 1
ATOM 819 O O . ALA A 1 101 ? -19.712 5.008 8.263 1.00 89.75 101 ALA A O 1
ATOM 820 N N . GLU A 1 102 ? -19.420 4.063 6.241 1.00 92.75 102 GLU A N 1
ATOM 821 C CA . GLU A 1 102 ? -20.330 2.942 6.475 1.00 92.75 102 GLU A CA 1
ATOM 822 C C . GLU A 1 102 ? -19.813 2.022 7.581 1.00 92.75 102 GLU A C 1
ATOM 824 O O . GLU A 1 102 ? -20.518 1.805 8.562 1.00 92.75 102 GLU A O 1
ATOM 829 N N . SER A 1 103 ? -18.547 1.598 7.536 1.00 91.12 103 SER A N 1
ATOM 830 C CA . SER A 1 103 ? -17.972 0.775 8.609 1.00 91.12 103 SER A CA 1
ATOM 831 C C . SER A 1 103 ? -18.026 1.467 9.980 1.00 91.12 103 SER A C 1
ATOM 833 O O . SER A 1 103 ? -18.248 0.810 11.001 1.00 91.12 103 SER A O 1
ATOM 835 N N . LYS A 1 104 ? -17.861 2.799 10.034 1.00 93.88 104 LYS A N 1
ATOM 836 C CA . LYS A 1 104 ? -18.047 3.579 11.272 1.00 93.88 104 LYS A CA 1
ATOM 837 C C . LYS A 1 104 ? -19.513 3.597 11.721 1.00 93.88 104 LYS A C 1
ATOM 839 O O . LYS A 1 104 ? -19.778 3.448 12.916 1.00 93.88 104 LYS A O 1
ATOM 844 N N . ARG A 1 105 ? -20.468 3.761 10.796 1.00 94.62 105 ARG A N 1
ATOM 845 C CA . ARG A 1 105 ? -21.911 3.693 11.093 1.00 94.62 105 ARG A CA 1
ATOM 846 C C . ARG A 1 105 ? -22.295 2.326 11.648 1.00 94.62 105 ARG A C 1
ATOM 848 O O . ARG A 1 105 ? -22.928 2.266 12.699 1.00 94.62 105 ARG A O 1
ATOM 855 N N . GLU A 1 106 ? -21.859 1.248 11.008 1.00 95.50 106 GLU A N 1
ATOM 856 C CA . GLU A 1 106 ? -22.108 -0.124 11.453 1.00 95.50 106 GLU A CA 1
ATOM 857 C C . GLU A 1 106 ? -21.491 -0.406 12.825 1.00 95.50 106 GLU A C 1
ATOM 859 O O . GLU A 1 106 ? -22.141 -1.008 13.681 1.00 95.50 106 GLU A O 1
ATOM 864 N N . ALA A 1 107 ? -20.264 0.064 13.071 1.00 95.56 107 ALA A N 1
ATOM 865 C CA . ALA A 1 107 ? -19.617 -0.038 14.376 1.00 95.56 107 ALA A CA 1
ATOM 866 C C . ALA A 1 107 ? -20.431 0.647 15.484 1.00 95.56 107 ALA A C 1
ATOM 868 O O . ALA A 1 107 ? -20.658 0.054 16.543 1.00 95.56 107 ALA A O 1
ATOM 869 N N . LEU A 1 108 ? -20.902 1.875 15.239 1.00 95.44 108 LEU A N 1
ATOM 870 C CA . LEU A 1 108 ? -21.750 2.601 16.184 1.00 95.44 108 LEU A CA 1
ATOM 871 C C . LEU A 1 108 ? -23.089 1.886 16.383 1.00 95.44 108 LEU A C 1
ATOM 873 O O . LEU A 1 108 ? -23.467 1.618 17.523 1.00 95.44 108 LEU A O 1
ATOM 877 N N . ALA A 1 109 ? -23.772 1.512 15.302 1.00 96.19 109 ALA A N 1
ATOM 878 C CA . ALA A 1 109 ? -25.056 0.821 15.355 1.00 96.19 109 ALA A CA 1
ATOM 879 C C . ALA A 1 109 ? -24.964 -0.516 16.104 1.00 96.19 109 ALA A C 1
ATOM 881 O O . ALA A 1 109 ? -25.838 -0.835 16.911 1.00 96.19 109 ALA A O 1
ATOM 882 N N . TRP A 1 110 ? -23.901 -1.290 15.876 1.00 97.31 110 TRP A N 1
ATOM 883 C CA . TRP A 1 110 ? -23.624 -2.503 16.6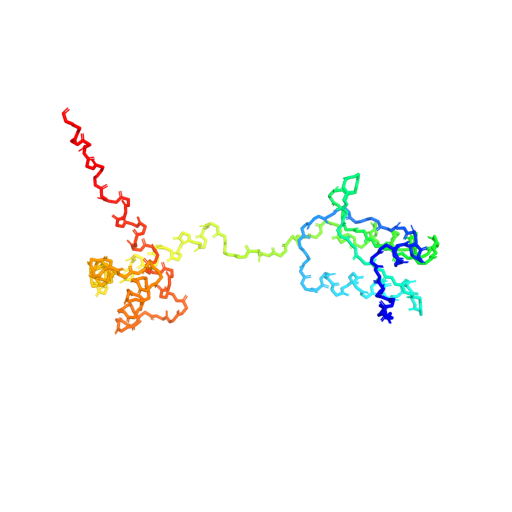39 1.00 97.31 110 TRP A CA 1
ATOM 884 C C . TRP A 1 110 ? -23.432 -2.179 18.122 1.00 97.31 110 TRP A C 1
ATOM 886 O O . TRP A 1 110 ? -24.133 -2.746 18.954 1.00 97.31 110 TRP A O 1
ATOM 896 N N . SER A 1 111 ? -22.563 -1.217 18.452 1.00 95.75 111 SER A N 1
ATOM 897 C CA . SER A 1 111 ? -22.245 -0.877 19.846 1.00 95.75 111 SER A CA 1
ATOM 898 C C . SER A 1 111 ? -23.447 -0.369 20.649 1.00 95.75 111 SER A C 1
ATOM 900 O O . SER A 1 111 ? -23.533 -0.622 21.850 1.00 95.75 111 SER A O 1
ATOM 902 N N . LEU A 1 112 ? -24.379 0.329 19.991 1.00 94.00 112 LEU A N 1
ATOM 903 C CA . LEU A 1 112 ? -25.626 0.800 20.590 1.00 94.00 112 LEU A CA 1
ATOM 904 C C . LEU A 1 112 ? -26.597 -0.360 20.812 1.00 94.00 112 LEU A C 1
ATOM 906 O O . LEU A 1 112 ? -27.163 -0.485 21.892 1.00 94.00 112 LEU A O 1
ATOM 910 N N . ARG A 1 113 ? -26.746 -1.237 19.814 1.00 96.56 113 ARG A N 1
ATOM 911 C CA . ARG A 1 113 ? -27.634 -2.404 19.877 1.00 96.56 113 ARG A CA 1
ATOM 912 C C . ARG A 1 113 ? -27.212 -3.409 20.948 1.00 96.56 113 ARG A C 1
ATOM 914 O O . ARG A 1 113 ? -28.069 -4.000 21.589 1.00 96.56 113 ARG A O 1
ATOM 921 N N . THR A 1 114 ? -25.909 -3.614 21.127 1.00 95.38 114 THR A N 1
ATOM 922 C CA . THR A 1 114 ? -25.356 -4.581 22.089 1.00 95.38 114 THR A CA 1
ATOM 923 C C . THR A 1 114 ? -25.028 -3.969 23.449 1.00 95.38 114 THR A C 1
ATOM 925 O O . THR A 1 114 ? -24.637 -4.688 24.364 1.00 95.38 114 THR A O 1
ATOM 928 N N . GLY A 1 115 ? -25.128 -2.643 23.595 1.00 95.56 115 GLY A N 1
ATOM 929 C CA . GLY A 1 115 ? -24.674 -1.937 24.795 1.00 95.56 115 GLY A CA 1
ATOM 930 C C . GLY A 1 115 ? -23.151 -1.950 24.996 1.00 95.56 115 GLY A C 1
ATOM 931 O O . GLY A 1 115 ? -22.673 -1.584 26.068 1.00 95.56 115 GLY A O 1
ATOM 932 N N . ALA A 1 116 ? -22.368 -2.341 23.984 1.00 95.75 116 ALA A N 1
ATOM 933 C CA . ALA A 1 116 ? -20.917 -2.512 24.085 1.00 95.75 116 ALA A CA 1
ATOM 934 C C . ALA A 1 116 ? -20.122 -1.203 24.192 1.00 95.75 116 ALA A C 1
ATOM 936 O O . ALA A 1 116 ? -18.965 -1.220 24.611 1.00 95.75 116 ALA A O 1
ATOM 937 N N . ALA A 1 117 ? -20.723 -0.059 23.849 1.00 95.69 117 ALA A N 1
ATOM 938 C CA . ALA A 1 117 ? -20.021 1.223 23.841 1.00 95.69 117 ALA A CA 1
ATOM 939 C C . ALA A 1 117 ? -19.379 1.560 25.200 1.00 95.69 117 ALA A C 1
ATOM 941 O O . ALA A 1 117 ? -18.207 1.931 25.258 1.00 95.69 117 ALA A O 1
ATOM 942 N N . ARG A 1 118 ? -20.125 1.407 26.301 1.00 95.88 118 ARG A N 1
ATOM 943 C CA . ARG A 1 118 ? -19.635 1.748 27.643 1.00 95.88 118 ARG A CA 1
ATOM 944 C C . ARG A 1 118 ? -18.549 0.782 28.143 1.00 95.88 118 ARG A C 1
ATOM 946 O O . ARG A 1 118 ? -17.480 1.286 28.471 1.00 95.88 118 ARG A O 1
ATOM 953 N N . PRO A 1 119 ? -18.737 -0.554 28.130 1.00 97.69 119 PRO A N 1
ATOM 954 C CA . PRO A 1 119 ? -17.689 -1.498 28.529 1.00 97.69 119 PRO A CA 1
ATOM 955 C C . PRO A 1 119 ? -16.366 -1.307 27.776 1.00 97.69 119 PRO A C 1
ATOM 957 O O . PRO A 1 119 ? -15.302 -1.306 28.389 1.00 97.69 119 PRO A O 1
ATOM 960 N N . ILE A 1 120 ? -16.425 -1.083 26.458 1.00 97.56 120 ILE A N 1
ATOM 961 C CA . ILE A 1 120 ? -15.232 -0.867 25.625 1.00 97.56 120 ILE A CA 1
ATOM 962 C C . ILE A 1 120 ? -14.507 0.427 26.029 1.00 97.56 120 ILE A C 1
ATOM 964 O O . ILE A 1 120 ? -13.284 0.439 26.185 1.00 97.56 120 ILE A O 1
ATOM 968 N N . LEU A 1 121 ? -15.248 1.527 26.208 1.00 96.94 121 LEU A N 1
ATOM 969 C CA . LEU A 1 121 ? -14.669 2.815 26.601 1.00 96.94 121 LEU A CA 1
ATOM 970 C C . LEU A 1 121 ? -14.119 2.798 28.030 1.00 96.94 121 LEU A C 1
ATOM 972 O O . LEU A 1 121 ? -13.080 3.410 28.284 1.00 96.94 121 LEU A O 1
ATOM 976 N N . ASP A 1 122 ? -14.799 2.117 28.949 1.00 97.31 122 ASP A N 1
ATOM 977 C CA . ASP A 1 122 ? -14.376 2.005 30.342 1.00 97.31 122 ASP A CA 1
ATOM 978 C C . ASP A 1 122 ? -13.101 1.160 30.454 1.00 97.31 122 ASP A C 1
ATOM 980 O O . ASP A 1 122 ? -12.171 1.588 31.133 1.00 97.31 122 ASP A O 1
ATOM 984 N N . ALA A 1 123 ? -12.982 0.061 29.702 1.00 97.50 123 ALA A N 1
ATOM 985 C CA . ALA A 1 123 ? -11.755 -0.738 29.646 1.00 97.50 123 ALA A CA 1
ATOM 986 C C . ALA A 1 123 ? -10.548 0.068 29.141 1.00 97.50 123 ALA A C 1
ATOM 988 O O . ALA A 1 123 ? -9.481 0.045 29.756 1.00 97.50 123 ALA A O 1
ATOM 989 N N . TYR A 1 124 ? -10.726 0.855 28.071 1.00 97.00 124 TYR A N 1
ATOM 990 C CA . TYR A 1 124 ? -9.676 1.763 27.599 1.00 97.00 124 TYR A CA 1
ATOM 991 C C . TYR A 1 124 ? -9.281 2.778 28.683 1.00 97.00 124 TYR A C 1
ATOM 993 O O . TYR A 1 124 ? -8.098 2.993 28.941 1.00 97.00 124 TYR A O 1
ATOM 1001 N N . ARG A 1 125 ? -10.263 3.414 29.337 1.00 95.94 125 ARG A N 1
ATOM 1002 C CA . ARG A 1 125 ? -10.006 4.431 30.370 1.00 95.94 125 ARG A CA 1
ATOM 1003 C C . ARG A 1 125 ? -9.313 3.843 31.592 1.00 95.94 125 ARG A C 1
ATOM 1005 O O . ARG A 1 125 ? -8.373 4.459 32.077 1.00 95.94 125 ARG A O 1
ATOM 1012 N N . GLN A 1 126 ? -9.747 2.680 32.069 1.00 96.06 126 GLN A N 1
ATOM 1013 C CA . GLN A 1 126 ? -9.144 1.995 33.213 1.00 96.06 126 GLN A CA 1
ATOM 1014 C C . GLN A 1 126 ? -7.668 1.687 32.955 1.00 96.06 126 GLN A C 1
ATOM 1016 O O . GLN A 1 126 ? -6.833 2.048 33.779 1.00 96.06 126 GLN A O 1
ATOM 1021 N N . ALA A 1 127 ? -7.334 1.142 31.781 1.00 94.81 127 ALA A N 1
ATOM 1022 C CA . ALA A 1 127 ? -5.944 0.900 31.392 1.00 94.81 127 ALA A CA 1
ATOM 1023 C C . ALA A 1 127 ? -5.125 2.206 31.342 1.00 94.81 127 ALA A C 1
ATOM 1025 O O . ALA A 1 127 ? -4.036 2.299 31.906 1.00 94.81 127 ALA A O 1
ATOM 1026 N N . ARG A 1 128 ? -5.675 3.280 30.754 1.00 95.31 128 ARG A N 1
ATOM 1027 C CA . ARG A 1 128 ? -5.002 4.594 30.742 1.00 95.31 128 ARG A CA 1
ATOM 1028 C C . ARG A 1 128 ? -4.807 5.172 32.147 1.00 95.31 128 ARG A C 1
ATOM 1030 O O . ARG A 1 128 ? -3.765 5.768 32.401 1.00 95.31 128 ARG A O 1
ATOM 1037 N N . HIS A 1 129 ? -5.772 4.999 33.050 1.00 93.56 129 HIS A N 1
ATOM 1038 C CA . HIS A 1 129 ? -5.661 5.430 34.447 1.00 93.56 129 HIS A CA 1
ATOM 1039 C C . HIS A 1 129 ? -4.647 4.602 35.245 1.00 93.56 129 HIS A C 1
ATOM 1041 O O . HIS A 1 129 ? -4.004 5.152 36.133 1.00 93.56 129 HIS A O 1
ATOM 1047 N N . ALA A 1 130 ? -4.456 3.328 34.899 1.00 93.50 130 ALA A N 1
ATOM 1048 C CA . ALA A 1 130 ? -3.414 2.473 35.466 1.00 93.50 130 ALA A CA 1
ATOM 1049 C C . ALA A 1 130 ? -1.994 2.821 34.970 1.00 93.50 130 ALA A C 1
ATOM 1051 O O . ALA A 1 130 ? -1.018 2.283 35.484 1.00 93.50 130 ALA A O 1
ATOM 1052 N N . GLY A 1 131 ? -1.867 3.737 34.001 1.00 93.25 131 GLY A N 1
ATOM 1053 C CA . GLY A 1 131 ? -0.586 4.178 33.444 1.00 93.25 131 GLY A CA 1
ATOM 1054 C C . GLY A 1 131 ? -0.158 3.440 32.173 1.00 93.25 131 GLY A C 1
ATOM 1055 O O . GLY A 1 131 ? 0.930 3.704 31.661 1.00 93.25 131 GLY A O 1
ATOM 1056 N N . ASP A 1 132 ? -1.002 2.563 31.622 1.00 94.38 132 ASP A N 1
ATOM 1057 C CA . ASP A 1 132 ? -0.664 1.785 30.430 1.00 94.38 132 ASP A CA 1
ATOM 1058 C C . ASP A 1 132 ? -0.493 2.663 29.191 1.00 94.38 132 ASP A C 1
ATOM 1060 O O . ASP A 1 132 ? -1.252 3.608 28.966 1.00 94.38 132 ASP A O 1
ATOM 1064 N N . ALA A 1 133 ? 0.456 2.302 28.324 1.00 94.75 133 ALA A N 1
ATOM 1065 C CA . ALA A 1 133 ? 0.654 2.948 27.028 1.00 94.75 133 ALA A CA 1
ATOM 1066 C C . ALA A 1 133 ? -0.598 2.855 26.127 1.00 94.75 133 ALA A C 1
ATOM 1068 O O . ALA A 1 133 ? -1.407 1.936 26.249 1.00 94.75 133 ALA A O 1
ATOM 1069 N N . GLU A 1 134 ? -0.731 3.787 25.172 1.00 93.06 134 GLU A N 1
ATOM 1070 C CA . GLU A 1 134 ? -1.898 3.895 24.273 1.00 93.06 134 GLU A CA 1
ATOM 1071 C C . GLU A 1 134 ? -2.241 2.566 23.585 1.00 93.06 134 GLU A C 1
ATOM 1073 O O . GLU A 1 134 ? -3.405 2.176 23.547 1.00 93.06 134 GLU A O 1
ATOM 1078 N N . LEU A 1 135 ? -1.233 1.845 23.079 1.00 94.88 135 LEU A N 1
ATOM 1079 C CA . LEU A 1 135 ? -1.440 0.566 22.398 1.00 94.88 135 LEU A CA 1
ATOM 1080 C C . LEU A 1 135 ? -1.973 -0.519 23.346 1.00 94.88 135 LEU A C 1
ATOM 1082 O O . LEU A 1 135 ? -2.868 -1.271 22.971 1.00 94.88 135 LEU A O 1
ATOM 1086 N N . THR A 1 136 ? -1.464 -0.581 24.577 1.00 95.56 136 THR A N 1
ATOM 1087 C CA . THR A 1 136 ? -1.918 -1.540 25.595 1.00 95.56 136 THR A CA 1
ATOM 1088 C C . THR A 1 136 ? -3.363 -1.255 25.999 1.00 95.56 136 THR A C 1
ATOM 1090 O O . THR A 1 136 ? -4.198 -2.158 25.971 1.00 95.56 136 THR A O 1
ATOM 1093 N N . ALA A 1 137 ? -3.700 0.012 26.261 1.00 95.44 137 ALA A N 1
ATOM 1094 C CA . ALA A 1 137 ? -5.069 0.418 26.570 1.00 95.44 137 ALA A CA 1
ATOM 1095 C C . ALA A 1 137 ? -6.036 0.179 25.398 1.00 95.44 137 ALA A C 1
ATOM 1097 O O . ALA A 1 137 ? -7.180 -0.237 25.592 1.00 95.44 137 ALA A O 1
ATOM 1098 N N . PHE A 1 138 ? -5.578 0.408 24.166 1.00 97.00 138 PHE A N 1
ATOM 1099 C CA . PHE A 1 138 ? -6.346 0.104 22.963 1.00 97.00 138 PHE A CA 1
ATOM 1100 C C . PHE A 1 138 ? -6.617 -1.400 22.826 1.00 97.00 138 PHE A C 1
ATOM 1102 O O . PHE A 1 138 ? -7.741 -1.800 22.514 1.00 97.00 138 PHE A O 1
ATOM 1109 N N . ASN A 1 139 ? -5.617 -2.240 23.100 1.00 97.12 139 ASN A N 1
ATOM 1110 C CA . ASN A 1 139 ? -5.770 -3.691 23.059 1.00 97.12 139 ASN A CA 1
ATOM 1111 C C . ASN A 1 139 ? -6.733 -4.193 24.144 1.00 97.12 139 ASN A C 1
ATOM 1113 O O . ASN A 1 139 ? -7.570 -5.035 23.837 1.00 97.12 139 ASN A O 1
ATOM 1117 N N . ALA A 1 140 ? -6.711 -3.626 25.355 1.00 96.94 140 ALA A N 1
ATOM 1118 C CA . ALA A 1 140 ? -7.689 -3.952 26.400 1.00 96.94 140 ALA A CA 1
ATOM 1119 C C . ALA A 1 140 ? -9.138 -3.709 25.935 1.00 96.94 140 ALA A C 1
ATOM 1121 O O . ALA A 1 140 ? -10.010 -4.562 26.096 1.00 96.94 140 ALA A O 1
ATOM 1122 N N . ALA A 1 141 ? -9.391 -2.582 25.267 1.00 97.38 141 ALA A N 1
ATOM 1123 C CA . ALA A 1 141 ? -10.695 -2.294 24.675 1.00 97.38 141 ALA A CA 1
ATOM 1124 C C . ALA A 1 141 ? -11.056 -3.240 23.513 1.00 97.38 141 ALA A C 1
ATOM 1126 O O . ALA A 1 141 ? -12.223 -3.606 23.352 1.00 97.38 141 ALA A O 1
ATOM 1127 N N . CYS A 1 142 ? -10.067 -3.676 22.724 1.00 97.69 142 CYS A N 1
ATOM 1128 C CA . CYS A 1 142 ? -10.264 -4.690 21.684 1.00 97.69 142 CYS A CA 1
ATOM 1129 C C . CYS A 1 142 ? -10.654 -6.050 22.266 1.00 97.69 142 CYS A C 1
ATOM 1131 O O . CYS A 1 142 ? -11.538 -6.701 21.712 1.00 97.69 142 CYS A O 1
ATOM 1133 N N . GLU A 1 143 ? -10.039 -6.473 23.370 1.00 97.94 143 GLU A N 1
ATOM 1134 C CA . GLU A 1 143 ? -10.384 -7.735 24.030 1.00 97.94 143 GLU A CA 1
ATOM 1135 C C . GLU A 1 143 ? -11.814 -7.714 24.577 1.00 97.94 143 GLU A C 1
ATOM 1137 O O . GLU A 1 143 ? -12.555 -8.676 24.383 1.00 97.94 143 GLU A O 1
ATOM 1142 N N . VAL A 1 144 ? -12.267 -6.588 25.139 1.00 97.81 144 VAL A N 1
ATOM 1143 C CA . VAL A 1 144 ? -13.676 -6.433 25.538 1.00 97.81 144 VAL A CA 1
ATOM 1144 C C . VAL A 1 144 ? -14.611 -6.504 24.329 1.00 97.81 144 VAL A C 1
ATOM 1146 O O . VAL A 1 144 ? -15.608 -7.221 24.367 1.00 97.81 144 VAL A O 1
ATOM 1149 N N . ALA A 1 145 ? -14.290 -5.823 23.226 1.00 96.81 145 ALA A N 1
ATOM 1150 C CA . ALA A 1 145 ? -15.111 -5.878 22.014 1.00 96.81 145 ALA A CA 1
ATOM 1151 C C . ALA A 1 145 ? -15.219 -7.305 21.439 1.00 96.81 145 ALA A C 1
ATOM 1153 O O . ALA A 1 145 ? -16.304 -7.718 21.024 1.00 96.81 145 ALA A O 1
ATOM 1154 N N . LYS A 1 146 ? -14.119 -8.072 21.452 1.00 97.44 146 LYS A N 1
ATOM 1155 C CA . LYS A 1 146 ? -14.108 -9.493 21.068 1.00 97.44 146 LYS A CA 1
ATOM 1156 C C . LYS A 1 146 ? -14.966 -10.338 22.007 1.00 97.44 146 LYS A C 1
ATOM 1158 O O . LYS A 1 146 ? -15.786 -11.114 21.529 1.00 97.44 146 LYS A O 1
ATOM 1163 N N . ALA A 1 147 ? -14.816 -10.163 23.321 1.00 97.19 147 ALA A N 1
ATOM 1164 C CA . ALA A 1 147 ? -15.590 -10.893 24.326 1.00 97.19 147 ALA A CA 1
ATOM 1165 C C . ALA A 1 147 ? -17.101 -10.630 24.206 1.00 97.19 147 ALA A C 1
ATOM 1167 O O . ALA A 1 147 ? -17.909 -11.513 24.475 1.00 97.19 147 ALA A O 1
ATOM 1168 N N . MET A 1 148 ? -17.486 -9.441 23.735 1.00 96.38 148 MET A N 1
ATOM 1169 C CA . MET A 1 148 ? -18.875 -9.080 23.433 1.00 96.38 148 MET A CA 1
ATOM 1170 C C . MET A 1 148 ? -19.363 -9.555 22.050 1.00 96.38 148 MET A C 1
ATOM 1172 O O . MET A 1 148 ? -20.463 -9.198 21.631 1.00 96.38 148 MET A O 1
ATOM 1176 N N . GLY A 1 149 ? -18.568 -10.351 21.330 1.00 95.12 149 GLY A N 1
ATOM 1177 C CA . GLY A 1 149 ? -18.968 -11.008 20.085 1.00 95.12 149 GLY A CA 1
ATOM 1178 C C . GLY A 1 149 ? -18.737 -10.199 18.808 1.00 95.12 149 GLY A C 1
ATOM 1179 O O . GLY A 1 149 ? -19.330 -10.523 17.778 1.00 95.12 149 GLY A O 1
ATOM 1180 N N . ARG A 1 150 ? -17.901 -9.148 18.823 1.00 96.25 150 ARG A N 1
ATOM 1181 C CA . ARG A 1 150 ? -17.549 -8.435 17.583 1.00 96.25 150 ARG A CA 1
ATOM 1182 C C . ARG A 1 150 ? -16.637 -9.312 16.704 1.00 96.25 150 ARG A C 1
ATOM 1184 O O . ARG A 1 150 ? -15.618 -9.790 17.206 1.00 96.25 150 ARG A O 1
ATOM 1191 N N . PRO A 1 151 ? -16.925 -9.484 15.398 1.00 94.19 151 PRO A N 1
ATOM 1192 C CA . PRO A 1 151 ? -16.051 -10.224 14.490 1.00 94.19 151 PRO A CA 1
ATOM 1193 C C . PRO A 1 151 ? -14.629 -9.652 14.452 1.00 94.19 151 PRO A C 1
ATOM 1195 O O . PRO A 1 151 ? -14.444 -8.436 14.397 1.00 94.19 151 PRO A O 1
ATOM 1198 N N . THR A 1 152 ? -13.613 -10.521 14.419 1.00 91.50 152 THR A N 1
ATOM 1199 C CA . THR A 1 152 ? -12.188 -10.139 14.504 1.00 91.50 152 THR A CA 1
ATOM 1200 C C . THR A 1 152 ? -11.778 -9.057 13.501 1.00 91.50 152 THR A C 1
ATOM 1202 O O . THR A 1 152 ? -11.016 -8.158 13.857 1.00 91.50 152 THR A O 1
ATOM 1205 N N . GLY A 1 153 ? -12.309 -9.101 12.273 1.00 89.88 153 GLY A N 1
ATOM 1206 C CA . GLY A 1 153 ? -12.029 -8.104 11.230 1.00 89.88 153 GLY A CA 1
ATOM 1207 C C . GLY A 1 153 ? -12.587 -6.704 11.518 1.00 89.88 153 GLY A C 1
ATOM 1208 O O . GLY A 1 153 ? -12.115 -5.725 10.951 1.00 89.88 153 GLY A O 1
ATOM 1209 N N . GLU A 1 154 ? -13.547 -6.585 12.435 1.00 93.81 154 GLU A N 1
ATOM 1210 C CA . GLU A 1 154 ? -14.287 -5.349 12.709 1.00 93.81 154 GLU A CA 1
ATOM 1211 C C . GLU A 1 154 ? -13.955 -4.740 14.079 1.00 93.81 154 GLU A C 1
ATOM 1213 O O . GLU A 1 154 ? -14.286 -3.581 14.349 1.00 93.81 154 GLU A O 1
ATOM 1218 N N . VAL A 1 155 ? -13.288 -5.500 14.956 1.00 96.50 155 VAL A N 1
ATOM 1219 C CA . VAL A 1 155 ? -12.938 -5.096 16.329 1.00 96.50 155 VAL A CA 1
ATOM 1220 C C . VAL A 1 155 ? -12.187 -3.767 16.348 1.00 96.50 155 VAL A C 1
ATOM 1222 O O . VAL A 1 155 ? -12.619 -2.825 17.010 1.00 96.50 155 VAL A O 1
ATOM 1225 N N . GLN A 1 156 ? -11.094 -3.654 15.589 1.00 95.56 156 GLN A N 1
ATOM 1226 C CA . GLN A 1 156 ? -10.248 -2.458 15.637 1.00 95.56 156 GLN A CA 1
ATOM 1227 C C . GLN A 1 156 ? -10.979 -1.212 15.130 1.00 95.56 156 GLN A C 1
ATOM 1229 O O . GLN A 1 156 ? -10.880 -0.150 15.745 1.00 95.56 156 GLN A O 1
ATOM 1234 N N . VAL A 1 157 ? -11.737 -1.342 14.034 1.00 94.69 157 VAL A N 1
ATOM 1235 C CA . VAL A 1 157 ? -12.557 -0.248 13.490 1.00 94.69 157 VAL A CA 1
ATOM 1236 C C . VAL A 1 157 ? -13.576 0.205 14.531 1.00 94.69 157 VAL A C 1
ATOM 1238 O O . VAL A 1 157 ? -13.750 1.403 14.745 1.00 94.69 157 VAL A O 1
ATOM 1241 N N . THR A 1 158 ? -14.186 -0.742 15.241 1.00 97.06 158 THR A N 1
ATOM 1242 C CA . THR A 1 158 ? -15.196 -0.460 16.266 1.00 97.06 158 THR A CA 1
ATOM 1243 C C . THR A 1 158 ? -14.614 0.305 17.446 1.00 97.06 158 THR A C 1
ATOM 1245 O O . THR A 1 158 ? -15.126 1.367 17.799 1.00 97.06 158 THR A O 1
ATOM 1248 N N . VAL A 1 159 ? -13.503 -0.175 18.010 1.00 97.25 159 VAL A N 1
ATOM 1249 C CA . VAL A 1 159 ? -12.835 0.491 19.137 1.00 97.25 159 VAL A CA 1
ATOM 1250 C C . VAL A 1 159 ? -12.366 1.891 18.742 1.00 97.25 159 VAL A C 1
ATOM 1252 O O . VAL A 1 159 ? -12.640 2.848 19.463 1.00 97.25 159 VAL A O 1
ATOM 1255 N N . ARG A 1 160 ? -11.725 2.054 17.574 1.00 96.75 160 ARG A N 1
ATOM 1256 C CA . ARG A 1 160 ? -11.290 3.378 17.089 1.00 96.75 160 ARG A CA 1
ATOM 1257 C C . ARG A 1 160 ? -12.460 4.341 16.933 1.00 96.75 160 ARG A C 1
ATOM 1259 O O . ARG A 1 160 ? -12.385 5.461 17.427 1.00 96.75 160 ARG A O 1
ATOM 1266 N N . THR A 1 161 ? -13.547 3.886 16.316 1.00 96.69 161 THR A N 1
ATOM 1267 C CA . THR A 1 161 ? -14.748 4.706 16.103 1.00 96.69 161 THR A CA 1
ATOM 1268 C C . THR A 1 161 ? -15.336 5.186 17.428 1.00 96.69 161 THR A C 1
ATOM 1270 O O . THR A 1 161 ? -15.660 6.363 17.567 1.00 96.69 161 THR A O 1
ATOM 1273 N N . LEU A 1 162 ? -15.424 4.305 18.429 1.00 96.38 162 LEU A N 1
ATOM 1274 C CA . LEU A 1 162 ? -15.929 4.662 19.755 1.00 96.38 162 LEU A CA 1
ATOM 1275 C C . LEU A 1 162 ? -15.015 5.649 20.485 1.00 96.38 162 LEU A C 1
ATOM 1277 O O . LEU A 1 162 ? -15.508 6.591 21.105 1.00 96.38 162 LEU A O 1
ATOM 1281 N N . LEU A 1 163 ? -13.695 5.469 20.400 1.00 96.00 163 LEU A N 1
ATOM 1282 C CA . LEU A 1 163 ? -12.731 6.387 21.008 1.00 96.00 163 LEU A CA 1
ATOM 1283 C C . LEU A 1 163 ? -12.766 7.770 20.348 1.00 96.00 163 LEU A C 1
ATOM 1285 O O . LEU A 1 163 ? -12.765 8.777 21.054 1.00 96.00 163 LEU A O 1
ATOM 1289 N N . GLU A 1 164 ? -12.836 7.831 19.018 1.00 94.88 164 GLU A N 1
ATOM 1290 C CA . GLU A 1 164 ? -13.011 9.079 18.265 1.00 94.88 164 GLU A CA 1
ATOM 1291 C C . GLU A 1 164 ? -14.313 9.784 18.662 1.00 94.88 164 GLU A C 1
ATOM 1293 O O . GLU A 1 164 ? -14.299 10.966 19.012 1.00 94.88 164 GLU A O 1
ATOM 1298 N N . TRP A 1 165 ? -15.425 9.046 18.691 1.00 92.75 165 TRP A N 1
ATOM 1299 C CA . TRP A 1 165 ? -16.725 9.563 19.111 1.00 92.75 165 TRP A CA 1
ATOM 1300 C C . TRP A 1 165 ? -16.696 10.102 20.550 1.00 92.75 165 TRP A C 1
ATOM 1302 O O . TRP A 1 165 ? -17.163 11.212 20.810 1.00 92.75 165 TRP A O 1
ATOM 1312 N N . ALA A 1 166 ? -16.084 9.367 21.483 1.00 91.00 166 ALA A N 1
ATOM 1313 C CA . ALA A 1 166 ? -15.961 9.784 22.877 1.00 91.00 166 ALA A CA 1
ATOM 1314 C C . ALA A 1 166 ? -15.069 11.025 23.049 1.00 91.00 166 ALA A C 1
ATOM 1316 O O . ALA A 1 166 ? -15.340 11.849 23.923 1.00 91.00 166 ALA A O 1
ATOM 1317 N N . ARG A 1 167 ? -14.019 11.177 22.227 1.00 90.12 167 ARG A N 1
ATOM 1318 C CA . ARG A 1 167 ? -13.160 12.375 22.205 1.00 90.12 167 ARG A CA 1
ATOM 1319 C C . ARG A 1 167 ? -13.928 13.591 21.686 1.00 90.12 167 ARG A C 1
ATOM 1321 O O . ARG A 1 167 ? -13.877 14.636 22.323 1.00 90.12 167 ARG A O 1
ATOM 1328 N N . ALA A 1 168 ? -14.697 13.436 20.608 1.00 88.38 168 ALA A N 1
ATOM 1329 C CA . ALA A 1 168 ? -15.514 14.511 20.036 1.00 88.38 168 ALA A CA 1
ATOM 1330 C C . ALA A 1 168 ? -16.640 14.994 20.972 1.00 88.38 168 ALA A C 1
ATOM 1332 O O . ALA A 1 168 ? -17.102 16.125 20.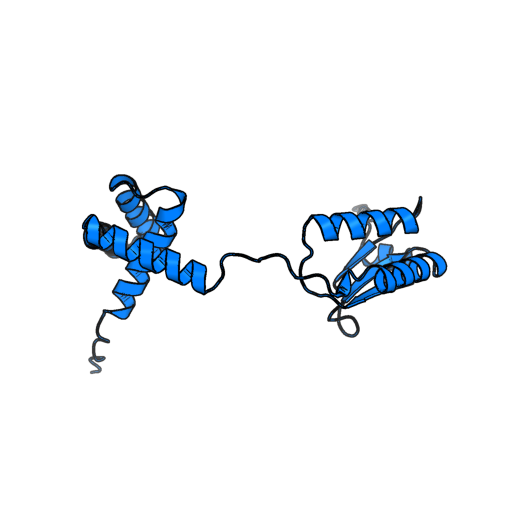854 1.00 88.38 168 ALA A O 1
ATOM 1333 N N . LYS A 1 169 ? -17.095 14.144 21.902 1.00 79.56 169 LYS A N 1
ATOM 1334 C CA . LYS A 1 169 ? -18.163 14.454 22.867 1.00 79.56 169 LYS A CA 1
ATOM 1335 C C . LYS A 1 169 ? -17.673 15.002 24.210 1.00 79.56 169 LYS A C 1
ATOM 1337 O O . LYS A 1 169 ? -18.510 15.351 25.040 1.00 79.56 169 LYS A O 1
ATOM 1342 N N . ARG A 1 170 ? -16.360 15.093 24.456 1.00 68.19 170 ARG A N 1
ATOM 1343 C CA . ARG A 1 170 ? -15.862 15.781 25.656 1.00 68.19 170 ARG A CA 1
ATOM 1344 C C . ARG A 1 170 ? -15.996 17.295 25.454 1.00 68.19 170 ARG A C 1
ATOM 1346 O O . ARG A 1 170 ? -15.426 17.799 24.489 1.00 68.19 170 ARG A O 1
ATOM 1353 N N . PRO A 1 171 ? -16.698 18.032 26.336 1.00 52.06 171 PRO A N 1
ATOM 1354 C CA . PRO A 1 171 ? -16.610 19.484 26.323 1.00 52.06 171 PRO A CA 1
ATOM 1355 C C . PRO A 1 171 ? -15.147 19.878 26.549 1.00 52.06 171 PRO A C 1
ATOM 1357 O O . PRO A 1 171 ? -14.470 19.301 27.404 1.00 52.06 171 PRO A O 1
ATOM 1360 N N . SER A 1 172 ? -14.649 20.835 25.765 1.00 47.69 172 SER A N 1
ATOM 1361 C CA . SER A 1 172 ? -13.390 21.512 26.062 1.00 47.69 172 SER A CA 1
ATOM 1362 C C . SER A 1 172 ? -13.518 22.096 27.464 1.00 47.69 172 SER A C 1
ATOM 1364 O O . SER A 1 172 ? -14.281 23.041 27.668 1.00 47.69 172 SER A O 1
ATOM 1366 N N . SER A 1 173 ? -12.840 21.502 28.444 1.00 42.16 173 SER A N 1
ATOM 1367 C CA . SER A 1 173 ? -12.780 22.086 29.779 1.00 42.16 173 SER A CA 1
ATOM 1368 C C . SER A 1 173 ? -12.163 23.480 29.622 1.00 42.16 173 SER A C 1
ATOM 1370 O O . SER A 1 173 ? -11.090 23.567 29.015 1.00 42.16 173 SER A O 1
ATOM 1372 N N . PRO A 1 174 ? -12.815 24.566 30.079 1.00 43.09 174 PRO A N 1
ATOM 1373 C CA . PRO A 1 174 ? -12.188 25.875 30.054 1.00 43.09 174 PRO A CA 1
ATOM 1374 C C . PRO A 1 174 ? -10.906 25.779 30.876 1.00 43.09 174 PRO A C 1
ATOM 1376 O O . PRO A 1 174 ? -10.913 25.253 31.991 1.00 43.09 174 PRO A O 1
ATOM 1379 N N . ALA A 1 175 ? -9.798 26.213 30.282 1.00 40.91 175 ALA A N 1
ATOM 1380 C CA . ALA A 1 175 ? -8.521 26.299 30.960 1.00 40.91 175 ALA A CA 1
ATOM 1381 C C . ALA A 1 175 ? -8.699 27.184 32.197 1.00 40.91 175 ALA A C 1
ATOM 1383 O O . ALA A 1 175 ? -8.892 28.392 32.081 1.00 40.91 175 ALA A O 1
ATOM 1384 N N . THR A 1 176 ? -8.669 26.582 33.383 1.00 47.81 176 THR A N 1
ATOM 1385 C CA . THR A 1 176 ? -8.461 27.320 34.625 1.00 47.81 176 THR A CA 1
ATOM 1386 C C . THR A 1 176 ? -6.993 27.734 34.628 1.00 47.81 176 THR A C 1
ATOM 1388 O O . THR A 1 176 ? -6.118 26.957 35.004 1.00 47.81 176 THR A O 1
ATOM 1391 N N . GLY A 1 177 ? -6.725 28.911 34.065 1.00 40.09 177 GLY A N 1
ATOM 1392 C CA . GLY A 1 177 ? -5.470 29.629 34.256 1.00 40.09 177 GLY A CA 1
ATOM 1393 C C . GLY A 1 177 ? -5.497 30.383 35.593 1.00 40.09 177 GLY A C 1
ATOM 1394 O O . GLY A 1 177 ? -6.595 30.718 36.043 1.00 40.09 177 GLY A O 1
ATOM 1395 N N . PRO A 1 178 ? -4.328 30.573 36.228 1.00 44.59 178 PRO A N 1
ATOM 1396 C CA . PRO A 1 178 ? -4.182 31.152 37.565 1.00 44.59 178 PRO A CA 1
ATOM 1397 C C . PRO A 1 178 ? -4.637 32.611 37.664 1.00 44.59 178 PRO A C 1
ATOM 1399 O O . PRO A 1 178 ? -4.555 33.332 36.643 1.00 44.59 178 PRO A O 1
#

Secondary structure (DSSP, 8-state):
---------HHHHHHHS-EEEEEE--SPPPHHHHHHHHHHHHHHHTTS-EEEEE--GGGTTEEEEEESSHHHHHHHHHHHHHH-GGGSPPP--S--HHHHHHHHHHHHHHHHHTTTHHHHHHHHHHHHHTT--HHHHHHHHHHHHHHTT--HHHHHHHHHHHHHHHHHTS--------